Protein AF-A0A927TQ79-F1 (afdb_monomer)

Foldseek 3Di:
DDWDADPVRKIKDFDADPVRATQWIATSQGKIWGFDADPVRHTPDIDIDDPDD

Nearest PDB structures (foldseek):
  4igl-assembly1_B  TM=9.300E-01  e=1.376E-02  Yersinia entomophaga
  5kis-assembly1_B  TM=9.327E-01  e=2.058E-02  Yersinia entomoph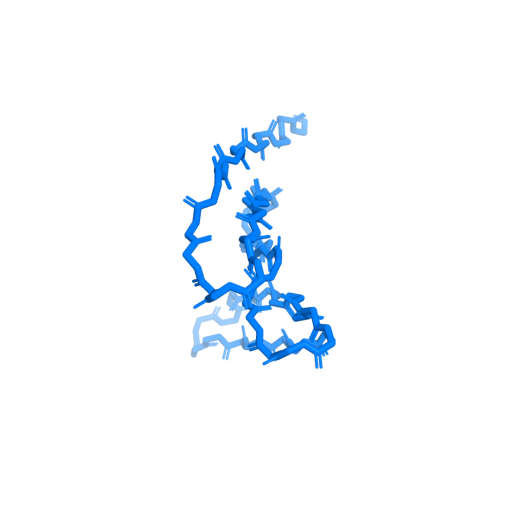aga
  8qjd-assembly2_B  TM=9.319E-01  e=4.874E-02  Salmonella bongori N268-08
  7bam-assembly1_B  TM=7.809E-01  e=7.720E-02  Homo sapiens
  8fia-assembly1_A-2  TM=8.078E-01  e=1.295E-01  Drosophila melanogaster

pLDDT: mean 90.33, std 8.38, range [54.25, 95.56]

Secondary structure (DSSP, 8-state):
-EEEE-TTS-EEEEEE-TTS-EEEEE-TT--EEEEEE-TTS-EEEEEEE----

Structure (mmCIF, N/CA/C/O backbone):
data_AF-A0A927TQ79-F1
#
_entry.id   AF-A0A927TQ79-F1
#
loop_
_atom_site.group_PDB
_atom_site.id
_atom_site.type_symbol
_atom_site.label_atom_id
_atom_site.label_alt_id
_atom_site.label_comp_id
_atom_site.label_asym_id
_atom_site.label_entity_id
_atom_site.label_seq_id
_atom_site.pdbx_PDB_ins_code
_atom_site.Cartn_x
_atom_site.Cartn_y
_atom_site.Cartn_z
_atom_site.occupancy
_atom_site.B_iso_or_equiv
_atom_site.auth_seq_id
_atom_site.auth_comp_id
_atom_site.auth_asym_id
_atom_site.auth_atom_id
_atom_site.pdbx_PDB_model_num
ATOM 1 N N . MET A 1 1 ? -8.038 -0.683 -6.919 1.00 87.69 1 MET A N 1
ATOM 2 C CA . MET A 1 1 ? -7.983 -0.323 -5.491 1.00 87.69 1 MET A CA 1
ATOM 3 C C . MET A 1 1 ? -9.026 -1.152 -4.766 1.00 87.69 1 MET A C 1
ATOM 5 O O . MET A 1 1 ? -10.184 -1.124 -5.166 1.00 87.69 1 MET A O 1
A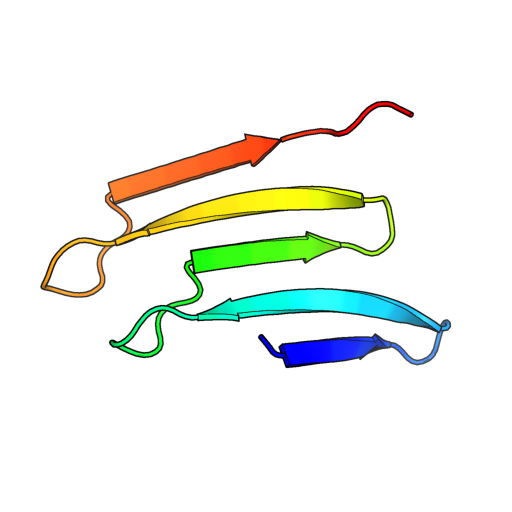TOM 9 N N . THR A 1 2 ? -8.606 -1.918 -3.766 1.00 93.06 2 THR A N 1
ATOM 10 C CA . THR A 1 2 ? -9.461 -2.781 -2.945 1.00 93.06 2 THR A CA 1
ATOM 11 C C . THR A 1 2 ? -9.260 -2.396 -1.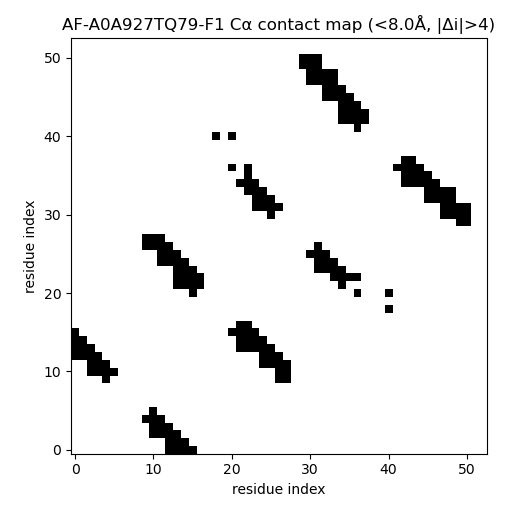491 1.00 93.06 2 THR A C 1
ATOM 13 O O . THR A 1 2 ? -8.121 -2.289 -1.049 1.00 93.06 2 THR A O 1
ATOM 16 N N . THR A 1 3 ? -10.338 -2.218 -0.736 1.00 95.00 3 THR A N 1
ATOM 17 C CA . THR A 1 3 ? -10.262 -1.922 0.699 1.00 95.00 3 THR A CA 1
ATOM 18 C C . THR A 1 3 ? -10.809 -3.100 1.486 1.00 95.00 3 THR A C 1
ATOM 20 O O . THR A 1 3 ? -11.876 -3.625 1.171 1.00 95.00 3 THR A O 1
ATOM 23 N N . VAL A 1 4 ? -10.061 -3.519 2.501 1.00 95.06 4 VAL A N 1
ATOM 24 C CA . VAL A 1 4 ? -10.430 -4.588 3.424 1.00 95.06 4 VAL A CA 1
ATOM 25 C C . VAL A 1 4 ? -10.542 -3.982 4.810 1.00 95.06 4 VAL A C 1
ATOM 27 O O . VAL A 1 4 ? -9.572 -3.433 5.329 1.00 95.06 4 VAL A O 1
ATOM 30 N N . THR A 1 5 ? -11.725 -4.091 5.401 1.00 94.56 5 THR A N 1
ATOM 31 C CA . THR A 1 5 ? -11.980 -3.671 6.778 1.00 94.56 5 THR A CA 1
ATOM 32 C C . THR A 1 5 ? -12.030 -4.906 7.666 1.00 94.56 5 THR A C 1
ATOM 34 O O . THR A 1 5 ? -12.781 -5.841 7.387 1.00 94.56 5 THR A O 1
ATOM 37 N N . ASP A 1 6 ? -11.208 -4.931 8.711 1.00 92.38 6 ASP A N 1
ATOM 38 C CA . ASP A 1 6 ? -11.197 -6.020 9.685 1.00 92.38 6 ASP A CA 1
ATOM 39 C C . ASP A 1 6 ? -12.388 -5.920 10.661 1.00 92.38 6 ASP A C 1
ATOM 41 O O . ASP A 1 6 ? -13.115 -4.926 10.688 1.00 92.38 6 ASP A O 1
ATOM 45 N N . ALA A 1 7 ? -12.599 -6.947 11.489 1.00 94.31 7 ALA A N 1
ATOM 46 C CA . ALA A 1 7 ? -13.700 -6.978 12.458 1.00 94.31 7 ALA A CA 1
ATOM 47 C C . ALA A 1 7 ? -13.637 -5.849 13.508 1.00 94.31 7 ALA A C 1
ATOM 49 O O . ALA A 1 7 ? -14.666 -5.480 14.069 1.00 94.31 7 ALA A O 1
ATOM 50 N N . ASN A 1 8 ? -12.451 -5.285 13.755 1.00 94.00 8 ASN A N 1
ATOM 51 C CA . ASN A 1 8 ? -12.240 -4.135 14.633 1.00 94.00 8 ASN A CA 1
ATOM 52 C C . ASN A 1 8 ? -12.477 -2.783 13.933 1.00 94.00 8 ASN A C 1
ATOM 54 O O . ASN A 1 8 ? -12.348 -1.740 14.570 1.00 94.00 8 ASN A O 1
ATOM 58 N N . GLY A 1 9 ? -12.818 -2.779 12.640 1.00 93.88 9 GLY A N 1
ATOM 59 C CA . GLY A 1 9 ? -13.069 -1.567 11.862 1.00 93.88 9 GLY A CA 1
ATOM 60 C C . GLY A 1 9 ? -11.819 -0.918 11.259 1.00 93.88 9 GLY A C 1
ATOM 61 O O . GLY A 1 9 ? -11.940 0.120 10.606 1.00 93.88 9 GLY A O 1
ATOM 62 N N . ASN A 1 10 ? -10.629 -1.509 11.416 1.00 94.25 10 ASN A N 1
ATOM 63 C CA . ASN A 1 10 ? -9.424 -0.991 10.774 1.00 94.25 10 ASN A CA 1
ATOM 64 C C . ASN A 1 10 ? -9.471 -1.327 9.287 1.00 94.25 10 ASN A C 1
ATOM 66 O O . ASN A 1 10 ? -9.679 -2.477 8.899 1.00 94.25 10 ASN A O 1
ATOM 70 N N . SER A 1 11 ? -9.276 -0.316 8.445 1.00 94.69 11 SER A N 1
ATOM 71 C CA . SER A 1 11 ? -9.318 -0.474 6.993 1.00 94.69 11 SER A CA 1
ATOM 72 C C . SER A 1 11 ? -7.916 -0.436 6.408 1.00 94.69 11 SER A C 1
ATOM 74 O O . SER A 1 11 ? -7.177 0.514 6.636 1.00 94.69 11 SER A O 1
ATOM 76 N N . THR A 1 12 ? -7.567 -1.459 5.633 1.00 95.38 12 THR A N 1
ATOM 77 C CA . THR A 1 12 ? -6.350 -1.489 4.820 1.00 95.38 12 THR A CA 1
ATOM 78 C C . THR A 1 12 ? -6.737 -1.425 3.353 1.00 95.38 12 THR A C 1
ATOM 80 O O . THR A 1 12 ? -7.610 -2.160 2.892 1.00 95.38 12 THR A O 1
ATOM 83 N N . THR A 1 13 ? -6.097 -0.535 2.611 1.00 95.56 13 THR A N 1
ATOM 84 C CA . THR A 1 13 ? -6.313 -0.356 1.179 1.00 95.56 13 THR A CA 1
ATOM 85 C C . THR A 1 13 ? -5.148 -0.940 0.403 1.00 95.56 13 THR A C 1
ATOM 87 O O . THR A 1 13 ? -4.000 -0.703 0.754 1.00 95.56 13 THR A O 1
ATOM 90 N N . TYR A 1 14 ? -5.451 -1.656 -0.674 1.00 95.00 14 TYR A N 1
ATOM 91 C CA . TYR A 1 14 ? -4.503 -2.268 -1.592 1.00 95.00 14 TYR A CA 1
ATOM 92 C C . TYR A 1 14 ? -4.709 -1.699 -2.997 1.00 95.00 14 TYR A C 1
ATOM 94 O O . TYR A 1 14 ? -5.828 -1.667 -3.523 1.00 95.00 14 TYR A O 1
ATOM 102 N N . GLU A 1 15 ? -3.630 -1.272 -3.633 1.00 95.06 15 GLU A N 1
ATOM 103 C CA . GLU A 1 15 ? -3.603 -0.899 -5.042 1.00 95.06 15 GLU A CA 1
ATOM 104 C C . GLU A 1 15 ? -2.887 -1.974 -5.842 1.00 95.06 15 GLU A C 1
ATOM 106 O O . GLU A 1 15 ? -1.896 -2.536 -5.383 1.00 95.06 15 GLU A O 1
ATOM 111 N N . TYR A 1 16 ? -3.395 -2.259 -7.038 1.00 92.88 16 TYR A N 1
ATOM 112 C CA . TYR A 1 16 ? -2.859 -3.298 -7.908 1.00 92.88 16 TYR A CA 1
ATOM 113 C C . TYR A 1 16 ? -2.474 -2.702 -9.259 1.00 92.88 16 TYR A C 1
ATOM 115 O O . TYR A 1 16 ? -3.182 -1.830 -9.768 1.00 92.88 16 TYR A O 1
ATOM 123 N N . ASP A 1 17 ? -1.365 -3.176 -9.821 1.00 90.50 17 ASP A N 1
ATOM 124 C CA . ASP A 1 17 ? -0.932 -2.843 -11.175 1.00 90.50 17 ASP A CA 1
ATOM 125 C C . ASP A 1 17 ? -1.765 -3.592 -12.239 1.00 90.50 17 ASP A C 1
ATOM 127 O O . ASP A 1 17 ? -2.643 -4.404 -11.932 1.00 90.50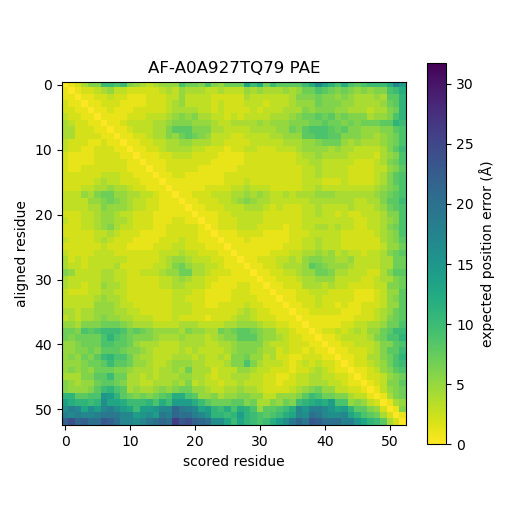 17 ASP A O 1
ATOM 131 N N . MET A 1 18 ? -1.486 -3.332 -13.520 1.00 90.00 18 MET A N 1
ATOM 132 C CA . MET A 1 18 ? -2.168 -3.993 -14.644 1.00 90.00 18 MET A CA 1
ATOM 133 C C . MET A 1 18 ? -1.916 -5.507 -14.725 1.00 90.00 18 MET A C 1
ATO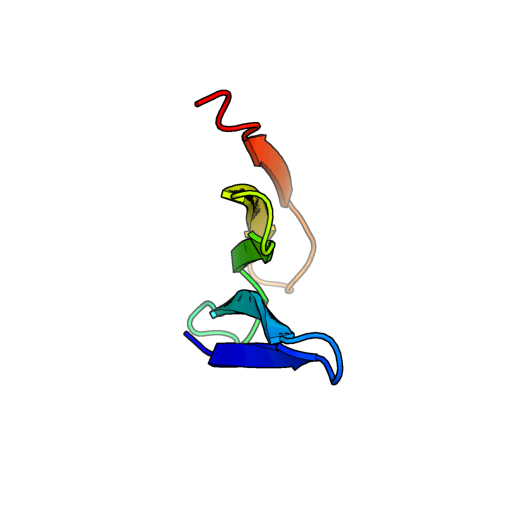M 135 O O . MET A 1 18 ? -2.682 -6.212 -15.378 1.00 90.00 18 MET A O 1
ATOM 139 N N . ASN A 1 19 ? -0.862 -6.004 -14.075 1.00 90.25 19 ASN A N 1
ATOM 140 C CA . ASN A 1 19 ? -0.526 -7.423 -14.002 1.00 90.25 19 ASN A CA 1
ATOM 141 C C . ASN A 1 19 ? -1.174 -8.109 -12.785 1.00 90.25 19 ASN A C 1
ATOM 143 O O . ASN A 1 19 ? -1.050 -9.322 -12.630 1.00 90.25 19 ASN A O 1
ATOM 147 N N . GLY A 1 20 ? -1.874 -7.353 -11.931 1.00 91.25 20 GLY A N 1
ATOM 148 C CA . GLY A 1 20 ? -2.494 -7.846 -10.705 1.00 91.25 20 GLY A CA 1
ATOM 149 C C . GLY A 1 20 ? -1.551 -7.909 -9.499 1.00 91.25 20 GLY A C 1
ATOM 150 O O . GLY A 1 20 ? -1.934 -8.465 -8.470 1.00 91.25 20 GLY A O 1
ATOM 151 N N . ASN A 1 21 ? -0.348 -7.337 -9.582 1.00 92.31 21 ASN A N 1
ATOM 152 C CA . ASN A 1 21 ? 0.577 -7.255 -8.451 1.00 92.31 21 ASN A CA 1
ATOM 153 C C . ASN A 1 21 ? 0.210 -6.085 -7.536 1.00 92.31 21 ASN A C 1
ATOM 155 O O . ASN A 1 21 ? -0.218 -5.035 -8.008 1.00 92.31 21 ASN A O 1
ATOM 159 N N . CYS A 1 22 ? 0.396 -6.237 -6.224 1.00 93.56 22 CYS A N 1
ATOM 160 C CA . CYS A 1 22 ? 0.040 -5.214 -5.239 1.00 93.56 22 CYS A CA 1
ATOM 161 C C . CYS A 1 22 ? 1.042 -4.048 -5.241 1.00 93.56 22 CYS A C 1
ATOM 163 O O . CYS A 1 22 ? 2.056 -4.105 -4.558 1.00 93.56 22 CYS A O 1
ATOM 165 N N . SER A 1 23 ? 0.759 -2.971 -5.968 1.00 94.69 23 SER A N 1
ATOM 166 C CA . SER A 1 23 ? 1.663 -1.82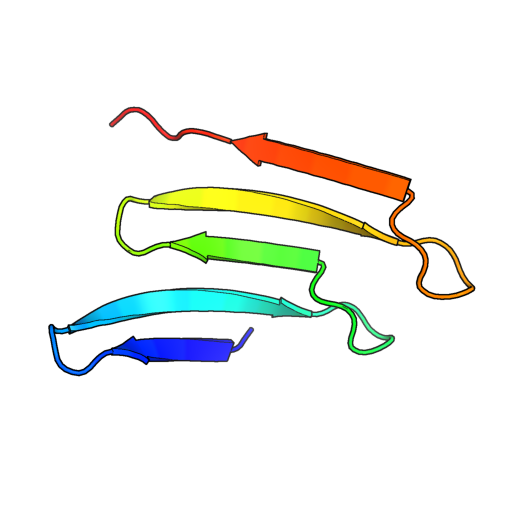5 -6.106 1.00 94.69 23 SER A CA 1
ATOM 167 C C . SER A 1 23 ? 1.698 -0.901 -4.885 1.00 94.69 23 SER A C 1
ATOM 169 O O . SER A 1 23 ? 2.699 -0.215 -4.692 1.00 94.69 23 SER A O 1
ATOM 171 N N . ALA A 1 24 ? 0.656 -0.868 -4.048 1.00 94.69 24 ALA A N 1
ATOM 172 C CA . ALA A 1 24 ? 0.677 -0.088 -2.809 1.00 94.69 24 ALA A CA 1
ATOM 173 C C . ALA A 1 24 ? -0.272 -0.648 -1.745 1.00 94.69 24 ALA A C 1
ATOM 175 O O . ALA A 1 24 ? -1.306 -1.230 -2.067 1.00 94.69 24 ALA A O 1
ATOM 176 N N . THR A 1 25 ? 0.063 -0.438 -0.474 1.00 95.44 25 THR A N 1
ATOM 177 C CA . THR A 1 25 ? -0.789 -0.749 0.675 1.00 95.44 25 THR A CA 1
ATOM 178 C C . THR A 1 25 ? -0.830 0.417 1.644 1.00 95.44 25 THR A C 1
ATOM 180 O O . THR A 1 25 ? 0.224 0.861 2.090 1.00 95.44 25 THR A O 1
ATOM 183 N N . VAL A 1 26 ? -2.024 0.865 2.017 1.00 94.38 26 VAL A N 1
ATOM 184 C CA . VAL A 1 26 ?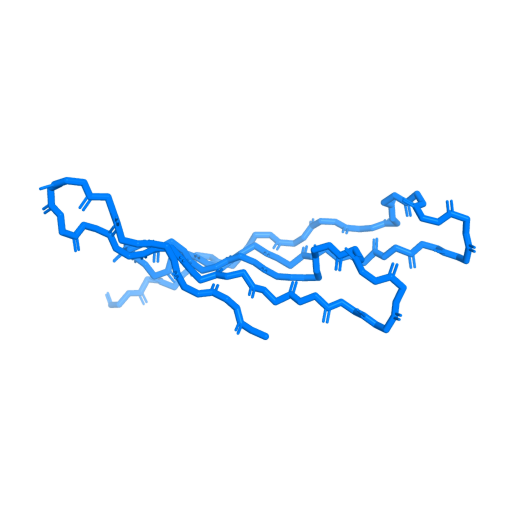 -2.230 1.893 3.043 1.00 94.38 26 VAL A CA 1
ATOM 185 C C . VAL A 1 26 ? -2.960 1.259 4.213 1.00 94.38 26 VAL A C 1
ATOM 187 O O . VAL A 1 26 ? -4.094 0.810 4.046 1.00 94.38 26 VAL A O 1
ATOM 190 N N . ASP A 1 27 ? -2.313 1.180 5.370 1.00 92.38 27 ASP A N 1
ATOM 191 C CA . ASP A 1 27 ? -2.927 0.620 6.572 1.00 92.38 27 ASP A CA 1
ATOM 192 C C . ASP A 1 27 ? -3.790 1.657 7.313 1.00 92.38 27 ASP A C 1
ATOM 194 O O . ASP A 1 27 ? -3.781 2.849 7.000 1.00 92.38 27 ASP A O 1
ATOM 198 N N . ALA A 1 28 ? -4.544 1.201 8.311 1.00 91.38 28 ALA A N 1
ATOM 199 C CA . ALA A 1 28 ? -5.492 2.038 9.044 1.00 91.38 28 ALA A CA 1
ATOM 200 C C . ALA A 1 28 ? -4.843 3.172 9.856 1.00 91.38 28 ALA A C 1
ATOM 202 O O . ALA A 1 28 ? -5.512 4.153 10.173 1.00 91.38 28 ALA A O 1
ATOM 203 N N . LEU A 1 29 ? -3.554 3.055 10.180 1.00 89.56 29 LEU A N 1
ATOM 204 C CA . LEU A 1 29 ? -2.752 4.094 10.825 1.00 89.56 29 LEU A CA 1
ATOM 205 C C . LEU A 1 29 ? -2.216 5.125 9.820 1.00 89.56 29 LEU A C 1
ATOM 207 O O . LEU A 1 29 ? -1.560 6.082 10.220 1.00 89.56 29 LEU A O 1
ATOM 211 N N . GLY A 1 30 ? -2.484 4.943 8.524 1.00 87.62 30 GLY A N 1
ATOM 212 C CA . GLY A 1 30 ? -2.047 5.843 7.464 1.00 87.62 30 GLY A CA 1
ATOM 213 C C . GLY A 1 30 ? -0.624 5.594 6.968 1.00 87.62 30 GLY A C 1
ATOM 214 O O . GLY A 1 30 ? -0.133 6.393 6.167 1.00 87.62 30 GLY A O 1
ATOM 215 N N . ASN A 1 31 ? 0.050 4.508 7.377 1.00 91.31 31 ASN A N 1
ATOM 216 C CA . ASN A 1 31 ? 1.326 4.171 6.752 1.00 91.31 31 ASN A CA 1
ATOM 217 C C . ASN A 1 31 ? 1.065 3.609 5.359 1.00 91.31 31 ASN A C 1
ATOM 219 O O . ASN A 1 31 ? 0.221 2.736 5.151 1.00 91.31 31 ASN A O 1
ATOM 223 N N . CYS A 1 32 ? 1.825 4.114 4.397 1.00 93.06 32 CYS A N 1
ATOM 224 C CA . CYS A 1 32 ? 1.776 3.656 3.023 1.00 93.06 32 CYS A CA 1
ATOM 225 C C . CYS A 1 32 ? 3.035 2.840 2.727 1.00 93.06 32 CYS A C 1
ATOM 227 O O . CYS A 1 32 ? 4.147 3.257 3.042 1.00 93.06 32 CYS A O 1
ATOM 229 N N . THR A 1 33 ? 2.875 1.673 2.118 1.00 94.19 33 THR A N 1
ATOM 230 C CA . THR A 1 33 ? 3.983 0.883 1.580 1.00 94.19 33 THR A CA 1
ATOM 231 C C . THR A 1 33 ? 3.766 0.696 0.093 1.00 94.19 33 THR A C 1
ATOM 233 O O . THR A 1 33 ? 2.754 0.139 -0.313 1.00 94.19 33 THR A O 1
ATOM 236 N N . GLU A 1 34 ? 4.707 1.161 -0.715 1.00 94.56 34 GLU A N 1
ATOM 237 C CA . GLU A 1 34 ? 4.680 1.049 -2.171 1.00 94.56 34 GLU A CA 1
ATOM 238 C C . GLU A 1 34 ? 5.648 -0.040 -2.626 1.00 94.56 34 GLU A C 1
ATOM 240 O O . GLU A 1 34 ? 6.761 -0.162 -2.106 1.00 94.56 34 GLU A O 1
ATOM 245 N N . TYR A 1 35 ? 5.231 -0.798 -3.633 1.00 94.25 35 TYR A N 1
ATOM 246 C CA . TYR A 1 35 ? 5.995 -1.869 -4.249 1.00 94.25 35 TYR A CA 1
ATOM 247 C C . TYR A 1 35 ? 6.117 -1.599 -5.746 1.00 94.25 35 TYR A C 1
ATOM 249 O O . TYR A 1 35 ? 5.138 -1.269 -6.418 1.00 94.25 35 TYR A O 1
ATOM 257 N N . ALA A 1 36 ? 7.325 -1.767 -6.270 1.00 92.56 36 ALA A N 1
ATOM 258 C CA . ALA A 1 36 ? 7.586 -1.786 -7.700 1.00 92.56 36 ALA A CA 1
ATOM 259 C C . ALA A 1 36 ? 7.958 -3.206 -8.112 1.00 92.56 36 ALA A C 1
ATOM 261 O O . ALA A 1 36 ? 8.751 -3.854 -7.426 1.00 92.56 36 ALA A O 1
ATOM 262 N N . TYR A 1 37 ? 7.423 -3.658 -9.241 1.00 92.56 37 TYR A N 1
ATOM 263 C CA . TYR A 1 37 ? 7.673 -4.988 -9.786 1.00 92.56 37 TYR A CA 1
ATOM 264 C C . TYR A 1 37 ? 8.342 -4.898 -11.157 1.00 92.56 37 TYR A C 1
ATOM 266 O O . TYR A 1 37 ? 8.136 -3.931 -11.892 1.00 92.56 37 TYR A O 1
ATOM 274 N N . ASP A 1 38 ? 9.143 -5.902 -11.502 1.00 90.25 38 ASP A N 1
ATOM 275 C CA . ASP A 1 38 ? 9.634 -6.093 -12.864 1.00 90.25 38 ASP A CA 1
ATOM 276 C C . ASP A 1 38 ? 8.589 -6.788 -13.758 1.00 90.25 38 ASP A C 1
ATOM 278 O O . ASP A 1 38 ? 7.503 -7.174 -13.321 1.00 90.25 38 ASP A O 1
ATOM 282 N N . GLY A 1 39 ? 8.925 -6.972 -15.038 1.00 88.25 39 GLY A N 1
ATOM 283 C CA . GLY A 1 39 ? 8.050 -7.645 -16.005 1.00 88.25 39 GLY A CA 1
ATOM 284 C C . GLY A 1 39 ? 7.815 -9.140 -15.739 1.00 88.25 39 GLY A C 1
ATOM 285 O O . GLY A 1 39 ? 6.993 -9.743 -16.423 1.00 88.25 39 GLY A O 1
ATOM 286 N N . MET A 1 40 ? 8.520 -9.743 -14.778 1.00 91.06 40 MET A N 1
ATOM 287 C CA . MET A 1 40 ? 8.323 -11.124 -14.325 1.00 91.06 40 MET A CA 1
ATOM 288 C C . MET A 1 40 ? 7.561 -11.191 -12.988 1.00 91.06 40 MET A C 1
ATOM 290 O O . MET A 1 40 ? 7.364 -12.284 -12.458 1.00 91.06 40 MET A O 1
ATOM 294 N N . GLY A 1 41 ? 7.118 -10.049 -12.446 1.00 88.06 41 GLY A N 1
ATOM 295 C CA . GLY A 1 41 ? 6.405 -9.958 -11.170 1.00 88.06 41 GLY A CA 1
ATOM 296 C C . GLY A 1 41 ? 7.314 -10.042 -9.941 1.00 88.06 41 GLY A C 1
ATOM 297 O O . GLY A 1 41 ? 6.828 -10.269 -8.834 1.00 88.06 41 GLY A O 1
ATOM 298 N N . GLN A 1 42 ? 8.629 -9.878 -10.098 1.00 90.75 42 GLN A N 1
ATOM 299 C CA . GLN A 1 42 ? 9.564 -9.845 -8.974 1.00 90.75 42 GLN A CA 1
ATOM 300 C C . GLN A 1 42 ? 9.641 -8.432 -8.395 1.00 90.75 42 GLN A C 1
ATOM 302 O O . GLN A 1 42 ? 9.589 -7.450 -9.131 1.00 90.75 42 GLN A O 1
ATOM 307 N N . ILE A 1 43 ? 9.776 -8.315 -7.073 1.00 91.88 43 ILE A N 1
ATOM 308 C CA . ILE A 1 43 ? 9.883 -7.012 -6.406 1.00 91.88 43 ILE A CA 1
ATOM 309 C C . ILE A 1 43 ? 11.222 -6.364 -6.779 1.00 91.88 43 ILE A C 1
ATOM 311 O O . ILE A 1 43 ? 12.285 -6.881 -6.441 1.00 91.88 43 ILE A O 1
ATOM 315 N N . LEU A 1 44 ? 11.157 -5.203 -7.427 1.00 93.69 44 LEU A N 1
ATOM 316 C CA . LEU A 1 44 ? 12.299 -4.333 -7.704 1.00 93.69 44 LEU A CA 1
ATOM 317 C C . LEU A 1 44 ? 12.598 -3.392 -6.540 1.00 93.69 44 LEU A C 1
ATOM 319 O O . LEU A 1 44 ? 13.758 -3.105 -6.256 1.00 93.69 44 LEU A O 1
ATOM 323 N N . SER A 1 45 ? 11.558 -2.870 -5.889 1.00 92.06 45 SER A N 1
ATOM 324 C CA . SER A 1 45 ? 11.710 -1.920 -4.791 1.00 92.06 45 SER A CA 1
ATOM 325 C C . SER A 1 45 ? 10.520 -1.972 -3.846 1.00 92.06 45 SER A C 1
ATOM 327 O O . SER A 1 45 ? 9.390 -2.218 -4.268 1.00 92.06 45 SER A O 1
ATOM 329 N N . MET A 1 46 ? 10.790 -1.703 -2.572 1.00 93.69 46 MET A N 1
ATOM 330 C CA . MET A 1 46 ? 9.794 -1.531 -1.525 1.00 93.69 46 MET A CA 1
ATOM 331 C C . MET A 1 46 ? 10.103 -0.231 -0.786 1.00 93.69 46 MET A C 1
ATOM 333 O O . MET A 1 46 ? 11.179 -0.080 -0.209 1.00 93.69 46 MET A O 1
ATOM 337 N N . THR A 1 47 ? 9.153 0.701 -0.791 1.00 93.38 47 THR A N 1
ATOM 338 C CA . THR A 1 47 ? 9.275 1.983 -0.090 1.00 93.38 47 THR A CA 1
ATOM 339 C C . THR A 1 47 ? 8.203 2.074 0.980 1.00 93.38 47 THR A C 1
ATOM 341 O O . THR A 1 47 ? 7.017 2.058 0.667 1.00 93.38 47 THR A O 1
ATOM 344 N N . ARG A 1 48 ? 8.610 2.209 2.244 1.00 90.62 48 ARG A N 1
ATOM 345 C CA . ARG A 1 48 ? 7.689 2.535 3.337 1.00 90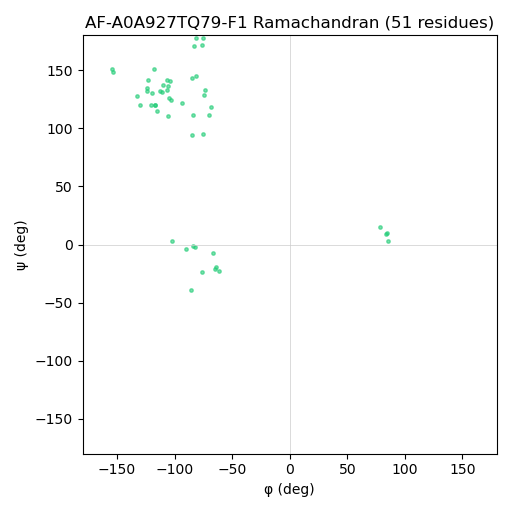.62 48 ARG A CA 1
ATOM 346 C C . ARG A 1 48 ? 7.669 4.045 3.545 1.00 90.62 48 ARG A C 1
ATOM 348 O O . ARG A 1 48 ? 8.705 4.642 3.822 1.00 90.62 48 ARG A O 1
ATOM 355 N N . LYS A 1 49 ? 6.491 4.646 3.437 1.00 86.69 49 LYS A N 1
ATOM 356 C CA . LYS A 1 49 ? 6.214 6.034 3.793 1.00 86.69 49 LYS A CA 1
ATOM 357 C C . LYS A 1 49 ? 5.424 6.047 5.092 1.00 86.69 49 LYS A C 1
ATOM 359 O O . LYS A 1 49 ? 4.267 5.636 5.148 1.00 86.69 49 LYS A O 1
ATOM 364 N N . GLU A 1 50 ? 6.081 6.520 6.138 1.00 77.06 50 GLU A N 1
ATOM 365 C CA . GLU A 1 50 ? 5.436 6.824 7.408 1.00 77.06 50 GLU A CA 1
ATOM 366 C C . GLU A 1 50 ? 4.861 8.231 7.287 1.00 77.06 50 GLU A C 1
ATOM 368 O O . GLU A 1 50 ? 5.610 9.205 7.173 1.00 77.06 50 GLU A O 1
ATOM 373 N N . ILE A 1 51 ? 3.537 8.347 7.256 1.00 66.00 51 ILE A N 1
ATOM 374 C CA . ILE A 1 51 ? 2.893 9.653 7.344 1.00 66.00 51 ILE A CA 1
ATOM 375 C C . ILE A 1 51 ? 2.778 9.970 8.834 1.00 66.00 51 ILE A C 1
ATOM 377 O O . ILE A 1 51 ? 1.849 9.529 9.502 1.00 66.00 51 ILE A O 1
ATOM 381 N N . HIS A 1 52 ? 3.758 10.701 9.369 1.00 54.25 52 HIS A N 1
ATOM 382 C CA . HIS A 1 52 ? 3.584 11.359 10.662 1.00 54.25 52 HIS A CA 1
ATOM 383 C C . HIS A 1 52 ? 2.584 12.506 10.468 1.00 54.25 52 HIS A C 1
ATOM 385 O O . HIS A 1 52 ? 2.879 13.460 9.745 1.00 54.25 52 HIS A O 1
ATOM 391 N N . ILE A 1 53 ? 1.395 12.352 11.057 1.00 56.28 53 ILE A N 1
ATOM 392 C CA . ILE A 1 53 ? 0.363 13.394 11.168 1.00 56.28 53 ILE A CA 1
ATOM 393 C C . ILE A 1 53 ? 0.804 14.431 12.204 1.00 56.28 53 ILE A C 1
ATOM 395 O O . ILE A 1 53 ? 1.320 14.009 13.265 1.00 56.28 53 ILE A O 1
#

Sequence (53 aa):
MTTVTDANGNSTTYEYDMNGNCSATVDALGNCTEYAYDGMGQILSMTRKEIHI

Mean predicted aligned error: 4.25 Å

Solvent-accessible surface area (backbone atoms only — not comparable to full-atom values): 3167 Å² total; per-residue (Å²): 115,50,76,49,65,48,97,88,65,49,42,34,36,38,31,57,47,99,86,68,47,68,35,29,38,34,41,66,83,52,36,34,38,38,40,42,63,47,99,84,71,47,80,73,45,76,47,78,45,77,60,83,129

Radius of gyrati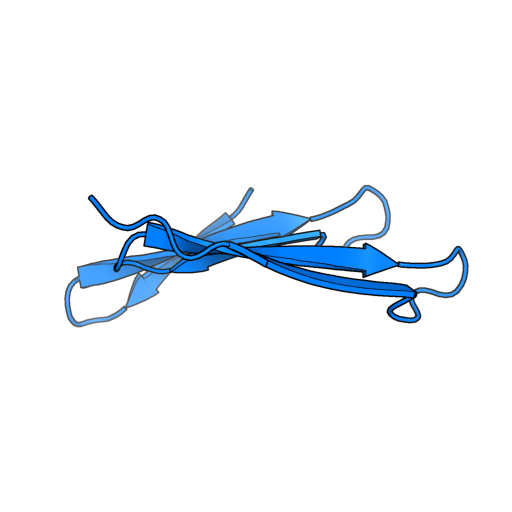on: 12.15 Å; Cα contacts (8 Å, |Δi|>4): 96; chains: 1; bounding box: 26×24×31 Å